Protein AF-A0A7C5DJ91-F1 (afdb_monomer_lite)

Foldseek 3Di:
DDPVVLLVVLQVVLVVLLVVLVVCVVVVVPVVSVVSVVSSVVSNVD

Sequence (46 aa):
MTREELVNFWIEGSDRDFKSMQNMFESKDYHWSLYVGHLVVEKLLK

pLDDT: mean 97.53, std 3.59, range [74.12, 98.69]

Secondary structure (DSSP, 8-state):
--HHHHHHHHHHHHHHHHHHHHHHHHTT-HHHHHHHHHHHHHHHH-

Radius of gyration: 11.82 Å; chains: 1; bounding box: 22×13×35 Å

Structure (mmCIF, N/CA/C/O backbone):
data_AF-A0A7C5DJ91-F1
#
_entry.id   AF-A0A7C5DJ91-F1
#
loop_
_atom_site.group_PDB
_atom_site.id
_atom_site.type_symbol
_atom_site.label_atom_id
_atom_site.label_alt_id
_atom_site.label_comp_id
_atom_site.label_asym_id
_atom_site.label_entity_id
_atom_site.label_seq_id
_atom_site.pdbx_PDB_ins_code
_atom_site.Cartn_x
_atom_site.Cartn_y
_atom_site.Cartn_z
_atom_site.occupancy
_atom_site.B_iso_or_equiv
_atom_site.auth_seq_id
_atom_site.auth_comp_id
_atom_site.auth_asym_id
_atom_site.auth_atom_id
_atom_site.pdbx_PDB_model_num
ATOM 1 N N . MET A 1 1 ? -4.746 6.641 22.138 1.00 74.12 1 MET A N 1
ATOM 2 C CA . MET A 1 1 ? -5.027 6.175 20.776 1.00 74.12 1 MET A CA 1
ATOM 3 C C . MET A 1 1 ? -6.196 5.210 20.848 1.00 74.12 1 MET A C 1
ATOM 5 O O . MET A 1 1 ? -6.085 4.196 21.532 1.00 74.12 1 MET A O 1
ATOM 9 N N . THR A 1 2 ? -7.339 5.575 20.279 1.00 96.81 2 THR A N 1
ATOM 10 C CA . THR A 1 2 ? -8.523 4.715 20.201 1.00 96.81 2 THR A CA 1
ATOM 11 C C . THR A 1 2 ? -8.294 3.602 19.176 1.00 96.81 2 THR A C 1
ATOM 13 O O . THR A 1 2 ? -7.358 3.648 18.375 1.00 96.81 2 THR A O 1
ATOM 16 N N . ARG A 1 3 ? -9.154 2.578 19.188 1.00 95.38 3 ARG A N 1
ATOM 17 C CA . ARG A 1 3 ? -9.110 1.513 18.177 1.00 95.38 3 ARG A CA 1
ATOM 18 C C . ARG A 1 3 ? -9.276 2.072 16.761 1.00 95.38 3 ARG A C 1
ATOM 20 O O . ARG A 1 3 ? -8.592 1.619 15.856 1.00 95.38 3 ARG A O 1
ATOM 27 N N . GLU A 1 4 ? -10.160 3.049 16.584 1.00 97.25 4 GLU A N 1
ATOM 28 C CA . GLU A 1 4 ? -10.394 3.700 15.290 1.00 97.25 4 GLU A CA 1
ATOM 29 C C . GLU A 1 4 ? -9.176 4.499 14.829 1.00 97.25 4 GLU A C 1
ATOM 31 O O . GLU A 1 4 ? -8.779 4.388 13.675 1.00 97.25 4 GLU A O 1
ATOM 36 N N . GLU A 1 5 ? -8.528 5.236 15.735 1.00 97.94 5 GLU A N 1
ATOM 37 C CA . GLU A 1 5 ? -7.293 5.964 15.421 1.00 97.94 5 GLU A CA 1
ATOM 38 C C . GLU A 1 5 ? -6.170 5.014 14.983 1.00 97.94 5 GLU A C 1
ATOM 40 O O . GLU A 1 5 ? -5.442 5.321 14.042 1.00 97.94 5 GLU A O 1
ATOM 45 N N . LEU A 1 6 ? -6.052 3.842 15.618 1.00 97.25 6 LEU A N 1
ATOM 46 C CA . LEU A 1 6 ? -5.070 2.826 15.231 1.00 97.25 6 LEU A CA 1
ATOM 47 C C . LEU A 1 6 ? -5.382 2.216 13.855 1.00 97.25 6 LEU A C 1
ATOM 49 O O . LEU A 1 6 ? -4.474 2.054 13.045 1.00 97.25 6 LEU A O 1
ATOM 53 N N . VAL A 1 7 ? -6.650 1.894 13.584 1.00 97.62 7 VAL A N 1
ATOM 54 C CA . VAL A 1 7 ? -7.077 1.361 12.279 1.00 97.62 7 VAL A CA 1
ATOM 55 C C . VAL A 1 7 ? -6.817 2.387 11.174 1.00 97.62 7 VAL A C 1
ATOM 57 O O . VAL A 1 7 ? -6.213 2.054 10.157 1.00 97.62 7 VAL A O 1
ATOM 60 N N . ASN A 1 8 ? -7.185 3.651 11.392 1.00 98.19 8 ASN A N 1
ATOM 61 C CA . ASN A 1 8 ? -6.940 4.721 10.424 1.00 98.19 8 ASN A CA 1
ATOM 62 C C . ASN A 1 8 ? -5.444 4.942 10.186 1.00 98.19 8 A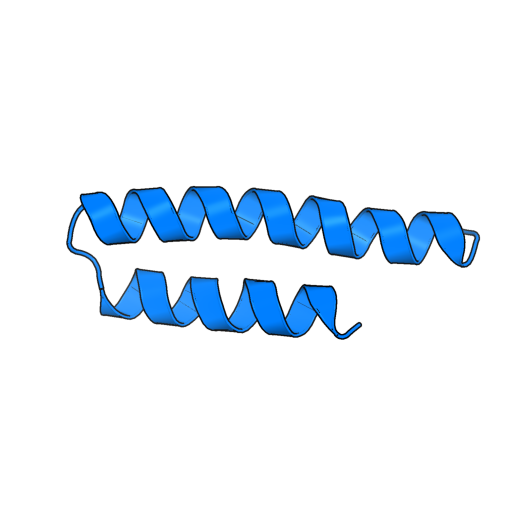SN A C 1
ATOM 64 O O . ASN A 1 8 ? -5.027 5.097 9.043 1.00 98.19 8 ASN A O 1
ATOM 68 N N . PHE A 1 9 ? -4.622 4.880 11.236 1.00 97.88 9 PHE A N 1
ATOM 69 C CA . PHE A 1 9 ? -3.170 4.970 11.102 1.00 97.88 9 PHE A CA 1
ATOM 70 C C . PHE A 1 9 ? -2.602 3.894 10.159 1.00 97.88 9 PHE A C 1
ATOM 72 O O . PHE A 1 9 ? -1.747 4.195 9.320 1.00 97.88 9 PHE A O 1
ATOM 79 N N . TRP A 1 10 ? -3.081 2.650 10.265 1.00 98.38 10 TRP A N 1
ATOM 80 C CA . TRP A 1 10 ? -2.648 1.565 9.383 1.00 98.38 10 TRP A CA 1
ATOM 81 C C . TRP A 1 10 ? -3.153 1.725 7.950 1.00 98.38 10 TRP A C 1
ATOM 83 O O . TRP A 1 10 ? -2.367 1.529 7.021 1.00 98.38 10 TRP A O 1
ATOM 93 N N . ILE A 1 11 ? -4.410 2.141 7.767 1.00 98.50 11 ILE A N 1
ATOM 94 C CA . ILE A 1 11 ? -4.991 2.418 6.445 1.00 98.50 11 ILE A CA 1
ATOM 95 C C . ILE A 1 11 ? -4.209 3.533 5.741 1.00 98.50 11 ILE A C 1
ATOM 97 O O . ILE A 1 11 ? -3.685 3.320 4.651 1.00 98.50 11 ILE A O 1
ATOM 101 N N . GLU A 1 12 ? -4.021 4.685 6.390 1.00 98.50 12 GLU A N 1
ATOM 102 C CA . GLU A 1 12 ? -3.261 5.807 5.823 1.00 98.50 12 GLU A CA 1
ATOM 103 C C . GLU A 1 12 ? -1.804 5.426 5.527 1.00 98.50 12 GLU A C 1
ATOM 105 O O . GLU A 1 12 ? -1.199 5.874 4.548 1.00 98.50 12 GLU A O 1
ATOM 110 N N . GLY A 1 13 ? -1.210 4.596 6.387 1.00 98.25 13 GLY A N 1
ATOM 111 C CA . GLY A 1 13 ? 0.114 4.033 6.165 1.00 98.25 13 GLY A CA 1
ATOM 112 C C . GLY A 1 13 ? 0.174 3.115 4.945 1.00 98.25 13 GLY A C 1
ATOM 113 O O . GLY A 1 13 ? 1.189 3.118 4.251 1.00 98.25 13 GLY A O 1
ATOM 114 N N . SER A 1 14 ? -0.884 2.347 4.692 1.00 98.56 14 SER A N 1
ATOM 115 C CA . SER A 1 14 ? -1.005 1.461 3.537 1.00 98.56 14 SER A CA 1
ATOM 116 C C . SER A 1 14 ? -1.190 2.243 2.235 1.00 98.56 14 SER A C 1
ATOM 118 O O . SER A 1 14 ? -0.484 1.986 1.263 1.00 98.56 14 SER A O 1
ATOM 120 N N . ASP A 1 15 ? -2.029 3.281 2.231 1.00 98.62 15 ASP A N 1
ATOM 121 C CA . ASP A 1 15 ? -2.273 4.114 1.045 1.00 98.62 15 ASP A CA 1
ATOM 122 C C . ASP A 1 15 ? -1.002 4.830 0.556 1.00 98.62 15 ASP A C 1
ATOM 124 O O . ASP A 1 15 ? -0.72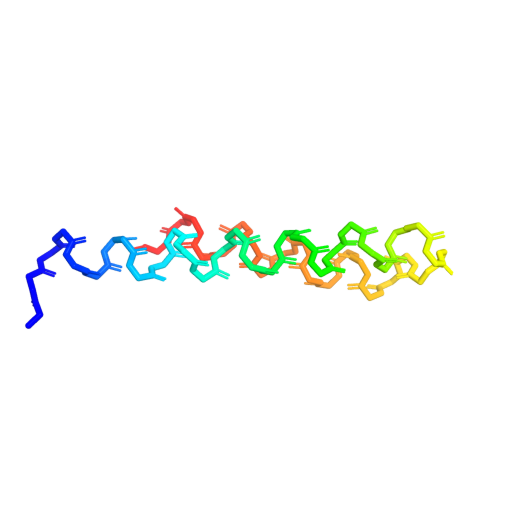8 4.911 -0.648 1.00 98.62 15 ASP A O 1
ATOM 128 N N . ARG A 1 16 ? -0.173 5.323 1.489 1.00 98.56 16 ARG A N 1
ATOM 129 C CA . ARG A 1 16 ? 1.127 5.939 1.159 1.00 98.56 16 ARG A CA 1
ATOM 130 C C . ARG A 1 16 ? 2.100 4.939 0.533 1.00 98.56 16 ARG A C 1
ATOM 132 O O . ARG A 1 16 ? 2.787 5.269 -0.441 1.00 98.56 16 ARG A O 1
ATOM 139 N N . ASP A 1 17 ? 2.153 3.728 1.075 1.00 98.44 17 ASP A N 1
ATOM 140 C CA . ASP A 1 17 ? 2.988 2.656 0.539 1.00 98.44 17 ASP A CA 1
ATOM 141 C C . ASP A 1 17 ? 2.489 2.211 -0.835 1.00 98.44 17 ASP A C 1
ATOM 143 O O . ASP A 1 17 ? 3.295 2.028 -1.743 1.00 98.44 17 ASP A O 1
ATOM 147 N N . PHE A 1 18 ? 1.174 2.120 -1.034 1.00 98.69 18 PHE A N 1
ATOM 148 C CA . PHE A 1 18 ? 0.583 1.733 -2.309 1.00 98.69 18 PHE A CA 1
ATOM 149 C C . PHE A 1 18 ? 0.951 2.713 -3.425 1.00 98.69 18 PHE A C 1
ATOM 151 O O . PHE A 1 18 ? 1.378 2.298 -4.502 1.00 98.69 18 PHE A O 1
ATOM 158 N N . LYS A 1 19 ? 0.910 4.021 -3.153 1.00 98.62 19 LYS A N 1
ATOM 159 C CA . LYS A 1 19 ? 1.385 5.029 -4.112 1.00 98.62 19 LYS A CA 1
ATOM 160 C C . LYS A 1 19 ? 2.870 4.851 -4.452 1.00 98.62 19 LYS A C 1
ATOM 162 O O . LYS A 1 19 ? 3.272 4.990 -5.605 1.00 98.62 19 LYS A O 1
ATOM 167 N N . SER A 1 20 ? 3.692 4.521 -3.459 1.00 98.25 20 SER A N 1
ATOM 168 C CA . SER A 1 20 ? 5.127 4.275 -3.661 1.00 98.25 20 SER A CA 1
ATOM 169 C C . SER A 1 20 ? 5.372 3.004 -4.484 1.00 98.25 20 SER A C 1
ATOM 171 O O . SER A 1 20 ? 6.183 3.008 -5.409 1.00 98.25 20 SER A O 1
ATOM 173 N N . MET A 1 21 ? 4.609 1.946 -4.204 1.00 98.44 21 MET A N 1
ATOM 174 C CA . MET A 1 21 ? 4.590 0.687 -4.948 1.00 98.44 21 MET A CA 1
ATOM 175 C C . MET A 1 21 ? 4.265 0.908 -6.431 1.00 98.44 21 MET A C 1
ATOM 177 O O . MET A 1 21 ? 4.923 0.321 -7.294 1.00 98.44 21 MET A O 1
ATOM 181 N N . GLN A 1 22 ? 3.280 1.764 -6.726 1.00 98.62 22 GLN A N 1
ATOM 182 C CA . GLN A 1 22 ? 2.898 2.136 -8.091 1.00 98.62 22 GLN A CA 1
ATOM 183 C C . GLN A 1 22 ? 4.023 2.882 -8.815 1.00 98.62 22 GLN A C 1
ATOM 185 O O . GLN A 1 22 ? 4.392 2.483 -9.915 1.00 98.62 22 GLN A O 1
ATOM 190 N N . ASN A 1 23 ? 4.649 3.877 -8.177 1.00 98.38 23 ASN A N 1
ATOM 191 C CA . ASN A 1 23 ? 5.782 4.598 -8.772 1.00 98.38 23 ASN A CA 1
ATOM 192 C C . ASN A 1 23 ? 6.950 3.653 -9.121 1.00 98.38 23 ASN A C 1
ATOM 194 O O . ASN A 1 23 ? 7.588 3.793 -10.167 1.00 98.38 23 ASN A O 1
ATOM 198 N N . MET A 1 24 ? 7.226 2.667 -8.259 1.00 98.19 24 MET A N 1
ATOM 199 C CA . MET A 1 24 ? 8.247 1.641 -8.506 1.00 98.19 24 MET A CA 1
ATOM 200 C C . MET A 1 24 ? 7.862 0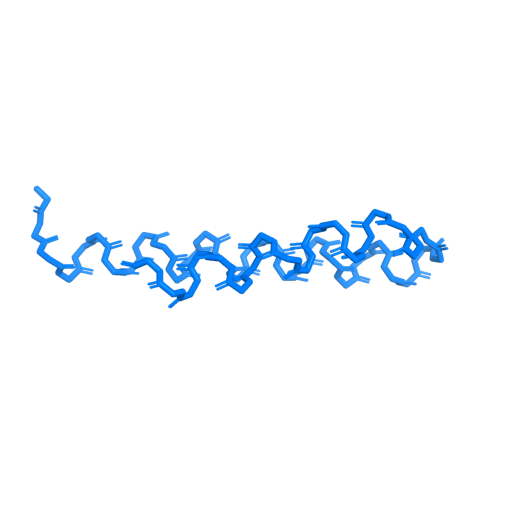.719 -9.663 1.00 98.19 24 MET A C 1
ATOM 202 O O . MET A 1 24 ? 8.708 0.379 -10.488 1.00 98.19 24 MET A O 1
ATOM 206 N N . PHE A 1 25 ? 6.584 0.345 -9.757 1.00 98.31 25 PHE A N 1
ATOM 207 C CA . PHE A 1 25 ? 6.073 -0.440 -10.878 1.00 98.31 25 PHE A CA 1
ATOM 208 C C . PHE A 1 25 ? 6.239 0.307 -12.207 1.00 98.31 25 PHE A C 1
ATOM 210 O O . PHE A 1 25 ? 6.760 -0.256 -13.169 1.00 98.31 25 PHE A O 1
ATOM 217 N N . GLU A 1 26 ? 5.869 1.589 -12.245 1.00 98.50 26 GLU A N 1
ATOM 218 C CA . GLU A 1 26 ? 6.028 2.463 -13.415 1.00 98.50 26 GLU A CA 1
ATOM 219 C C . GLU A 1 26 ? 7.501 2.649 -13.806 1.00 98.50 26 GLU A C 1
ATOM 221 O O . GLU A 1 26 ? 7.840 2.649 -14.991 1.00 98.50 26 GLU A O 1
ATOM 226 N N . SER A 1 27 ? 8.391 2.711 -12.813 1.00 98.19 27 SER A N 1
ATOM 227 C CA . SER A 1 27 ? 9.849 2.782 -12.999 1.00 98.19 27 SER A CA 1
ATOM 228 C C . SER A 1 27 ? 10.484 1.440 -13.394 1.00 98.19 27 SER A C 1
ATOM 230 O O . SER A 1 27 ? 11.682 1.381 -13.658 1.00 98.19 27 SER A O 1
ATOM 232 N N . LYS A 1 28 ? 9.684 0.368 -13.493 1.00 98.19 28 LYS A N 1
ATOM 233 C CA . LYS A 1 28 ? 10.097 -1.020 -13.775 1.00 98.19 28 LYS A CA 1
ATOM 234 C C . LYS A 1 28 ? 10.958 -1.670 -12.686 1.00 98.19 28 LYS A C 1
ATOM 236 O O . LYS A 1 28 ? 11.530 -2.740 -12.905 1.00 98.19 28 LYS A O 1
ATOM 241 N N . ASP A 1 29 ? 10.979 -1.099 -11.485 1.00 98.06 29 ASP A N 1
ATOM 242 C CA . ASP A 1 29 ? 11.628 -1.663 -10.300 1.00 98.06 29 ASP A CA 1
ATOM 243 C C . ASP A 1 29 ? 10.730 -2.727 -9.650 1.00 98.06 29 ASP A C 1
ATOM 245 O O . ASP A 1 29 ? 10.275 -2.607 -8.513 1.00 98.06 29 ASP A O 1
ATOM 249 N N . TYR A 1 30 ? 10.436 -3.798 -10.393 1.00 98.06 30 TYR A N 1
ATOM 250 C CA . TYR A 1 30 ? 9.383 -4.754 -10.028 1.00 98.06 30 TYR A CA 1
ATOM 251 C C . TYR A 1 30 ? 9.639 -5.500 -8.717 1.00 98.06 30 TYR A C 1
ATOM 253 O O . TYR A 1 30 ? 8.705 -5.776 -7.974 1.00 98.06 30 TYR A O 1
ATOM 261 N N . HIS A 1 31 ? 10.896 -5.813 -8.409 1.00 98.25 31 HIS A N 1
ATOM 262 C CA . HIS A 1 31 ? 11.271 -6.466 -7.155 1.00 98.25 31 HIS A CA 1
ATOM 263 C C . HIS A 1 31 ? 10.970 -5.570 -5.945 1.00 98.25 31 HIS A C 1
ATOM 265 O O . HIS A 1 31 ? 10.396 -6.036 -4.962 1.00 98.25 31 HIS A O 1
ATOM 271 N N . TRP A 1 32 ? 11.277 -4.273 -6.047 1.00 98.12 32 TRP A N 1
ATOM 272 C CA . TRP A 1 32 ? 10.930 -3.293 -5.022 1.00 98.12 32 TRP A CA 1
ATOM 273 C C . TRP A 1 32 ? 9.431 -3.021 -4.964 1.00 98.12 32 TRP A C 1
ATOM 275 O O . TRP A 1 32 ? 8.876 -2.945 -3.873 1.00 98.12 32 TRP A O 1
ATOM 285 N N . SER A 1 33 ? 8.757 -2.959 -6.112 1.00 98.44 33 SER A N 1
ATOM 286 C CA . SER A 1 33 ? 7.300 -2.843 -6.168 1.00 98.44 33 SER A CA 1
ATOM 287 C C . SER A 1 33 ? 6.622 -4.017 -5.450 1.00 98.44 33 SER A C 1
ATOM 289 O O . SER A 1 33 ? 5.795 -3.801 -4.573 1.00 98.44 33 SER A O 1
ATOM 291 N N . LEU A 1 34 ? 7.037 -5.262 -5.700 1.00 9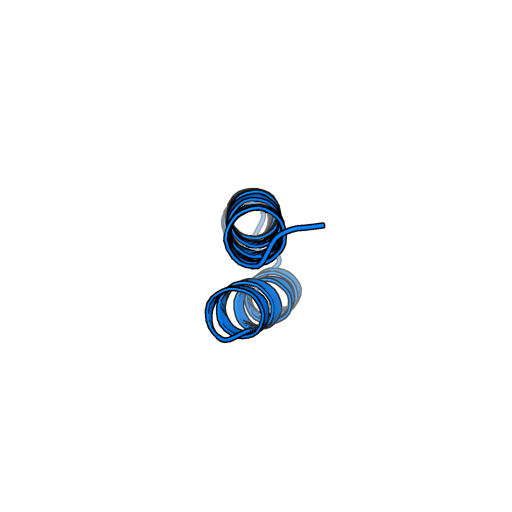8.25 34 LEU A N 1
ATOM 292 C CA . LEU A 1 34 ? 6.511 -6.431 -4.984 1.00 98.25 34 LEU A CA 1
ATOM 293 C C . LEU A 1 34 ? 6.813 -6.383 -3.481 1.00 98.25 34 LEU A C 1
ATOM 295 O O . LEU A 1 34 ? 5.951 -6.721 -2.668 1.00 98.25 34 LEU A O 1
ATOM 299 N N . TYR A 1 35 ? 8.012 -5.934 -3.102 1.00 98.44 35 TYR A N 1
ATOM 300 C CA . TYR A 1 35 ? 8.363 -5.743 -1.699 1.00 98.44 35 TYR A CA 1
ATOM 301 C C . TYR A 1 35 ? 7.449 -4.704 -1.032 1.00 98.44 35 TYR A C 1
ATOM 303 O O . TYR A 1 35 ? 6.862 -4.987 0.001 1.00 98.44 35 TYR A O 1
ATOM 311 N N . VAL A 1 36 ? 7.231 -3.529 -1.615 1.00 98.38 36 VAL A N 1
ATOM 312 C CA . VAL A 1 36 ? 6.317 -2.546 -1.006 1.00 98.38 36 VAL A CA 1
ATOM 313 C C . VAL A 1 36 ? 4.869 -3.050 -1.029 1.00 98.38 36 VAL A C 1
ATOM 315 O O . VAL A 1 36 ? 4.133 -2.853 -0.066 1.00 98.38 36 VAL A O 1
ATOM 318 N N . GLY A 1 37 ? 4.473 -3.788 -2.067 1.00 98.38 37 GLY A N 1
ATOM 319 C CA . GLY A 1 37 ? 3.145 -4.390 -2.170 1.00 98.38 37 GLY A CA 1
ATOM 320 C C . GLY A 1 37 ? 2.820 -5.363 -1.035 1.00 98.38 37 GLY A C 1
ATOM 321 O O . GLY A 1 37 ? 1.699 -5.347 -0.530 1.00 98.38 37 GLY A O 1
ATOM 322 N N . HIS A 1 38 ? 3.785 -6.165 -0.563 1.00 98.19 38 HIS A N 1
ATOM 323 C CA . HIS A 1 38 ? 3.531 -7.027 0.600 1.00 98.19 38 HIS A CA 1
ATOM 324 C C . HIS A 1 38 ? 3.281 -6.211 1.880 1.00 98.19 38 HIS A C 1
ATOM 326 O O . HIS A 1 38 ? 2.426 -6.593 2.677 1.00 98.19 38 HIS A O 1
ATOM 332 N N . LEU A 1 39 ? 3.964 -5.070 2.055 1.00 98.25 39 LEU A N 1
ATOM 333 C CA . LEU A 1 39 ? 3.785 -4.186 3.216 1.00 98.25 39 LEU A CA 1
ATOM 334 C C . LEU A 1 39 ? 2.407 -3.515 3.222 1.00 98.25 39 LEU A C 1
ATOM 336 O O . LEU A 1 39 ? 1.797 -3.384 4.282 1.00 98.25 39 LEU A O 1
ATOM 340 N N . VAL A 1 40 ? 1.898 -3.132 2.047 1.00 98.69 40 VAL A N 1
ATOM 341 C CA . VAL A 1 40 ? 0.531 -2.607 1.872 1.00 98.69 40 VAL A CA 1
ATOM 342 C C . VAL A 1 40 ? -0.488 -3.608 2.420 1.00 98.69 40 VAL A C 1
ATOM 344 O O . VAL A 1 40 ? -1.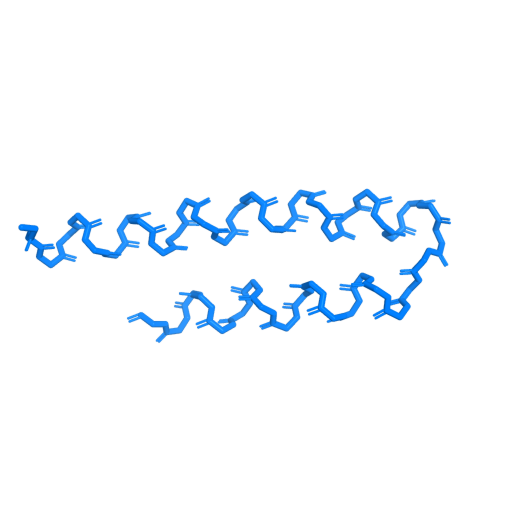324 -3.251 3.252 1.00 98.69 40 VAL A O 1
ATOM 347 N N . VAL A 1 41 ? -0.385 -4.875 2.002 1.00 98.50 41 VAL A N 1
ATOM 348 C CA . VAL A 1 41 ? -1.289 -5.946 2.448 1.00 98.50 41 VAL A CA 1
ATOM 349 C C . VAL A 1 41 ? -1.115 -6.228 3.939 1.00 98.50 41 VAL A C 1
ATOM 351 O O . VAL A 1 41 ? -2.106 -6.332 4.656 1.00 98.50 41 VAL A O 1
ATOM 354 N N . GLU A 1 42 ? 0.125 -6.295 4.431 1.00 98.44 42 GLU A N 1
ATOM 355 C CA . GLU A 1 42 ? 0.410 -6.489 5.856 1.00 98.44 42 GLU A CA 1
ATOM 356 C C . GLU A 1 42 ? -0.250 -5.405 6.720 1.00 98.44 42 GLU A C 1
ATOM 358 O O . GLU A 1 42 ? -0.858 -5.722 7.740 1.00 98.44 42 GLU A O 1
ATOM 363 N N . LYS A 1 43 ? -0.161 -4.133 6.314 1.00 97.88 43 LYS A N 1
ATOM 364 C CA . LYS A 1 43 ? -0.765 -3.011 7.043 1.00 97.88 43 LYS A CA 1
ATOM 365 C C . LYS A 1 43 ? -2.290 -3.064 7.042 1.00 97.88 43 LYS A C 1
ATOM 367 O O . LYS A 1 43 ? -2.878 -2.783 8.073 1.00 97.88 43 LYS A O 1
ATOM 372 N N . LEU A 1 44 ? -2.926 -3.455 5.936 1.00 98.00 44 LEU A N 1
ATOM 373 C CA . LEU A 1 44 ? -4.392 -3.575 5.871 1.00 98.00 44 LEU A CA 1
ATOM 374 C C . LEU A 1 44 ? -4.946 -4.717 6.735 1.00 98.00 44 LEU A C 1
ATOM 376 O O . LEU A 1 44 ? -6.120 -4.692 7.093 1.00 98.00 44 LEU A O 1
ATOM 380 N N . LEU A 1 45 ? -4.124 -5.724 7.040 1.00 97.44 45 LEU A N 1
ATOM 381 C CA . LEU A 1 45 ? -4.506 -6.853 7.889 1.00 97.44 45 LEU A CA 1
ATOM 382 C C . LEU A 1 45 ? -4.295 -6.596 9.395 1.00 97.44 45 LEU A C 1
ATOM 384 O O . LEU A 1 45 ? -4.787 -7.391 10.197 1.00 97.44 45 LEU A O 1
ATOM 388 N N . LYS A 1 46 ? -3.560 -5.542 9.776 1.00 94.06 46 LYS A N 1
ATOM 389 C CA . LYS A 1 46 ? -3.302 -5.146 11.174 1.00 94.06 46 LYS A CA 1
ATOM 390 C C . LYS A 1 46 ? -4.438 -4.305 11.752 1.00 94.06 46 LYS A C 1
ATOM 392 O O . LYS A 1 4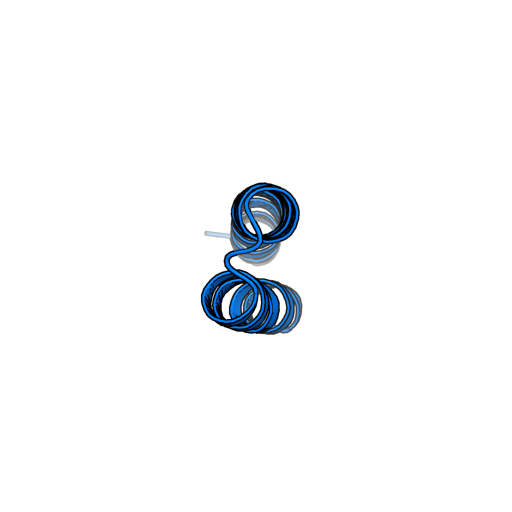6 ? -4.755 -4.525 12.943 1.00 94.06 46 LYS A O 1
#